Protein AF-A0A969YH62-F1 (afdb_monomer_lite)

Secondary structure (DSSP, 8-state):
-GGGGSEESS-SSS-BTTB-PPP-SSTTS--EE-HHHHHHT-BTTB--SS---GGGTT------S--

Radius of gyration: 17.84 Å; chains: 1; bounding box: 37×40×37 Å

pLDDT: mean 91.62, std 7.38, range [56.5, 96.44]

Sequence (67 aa):
PWWNDLVTGLPNPLVQSGFIAVPEAPGLGIEALNEELIAAHLHPDIPGLWEPTAQWDAEWSNDRLWN

Structure (mmCIF, N/CA/C/O backbone):
data_AF-A0A969YH62-F1
#
_entry.id   AF-A0A969YH62-F1
#
loop_
_atom_site.group_PDB
_atom_site.id
_atom_site.type_symbol
_atom_site.label_atom_id
_atom_site.label_alt_id
_atom_site.label_comp_id
_atom_site.label_asym_id
_atom_site.label_entity_id
_atom_site.label_seq_id
_atom_site.pdbx_PDB_ins_code
_atom_site.Cartn_x
_atom_site.Cartn_y
_atom_site.Cartn_z
_atom_site.occupancy
_atom_site.B_iso_or_equiv
_atom_site.auth_seq_id
_atom_site.auth_comp_id
_atom_site.auth_asym_id
_atom_site.auth_atom_id
_atom_site.pdbx_PDB_model_num
ATOM 1 N N . PRO A 1 1 ? -14.986 -5.471 4.241 1.00 90.25 1 PRO A N 1
ATOM 2 C CA . PRO A 1 1 ? -14.548 -5.013 2.901 1.00 90.25 1 PRO A CA 1
ATOM 3 C C . PRO A 1 1 ? -13.273 -5.758 2.516 1.00 90.25 1 PRO A C 1
ATOM 5 O O . PRO A 1 1 ? -12.508 -6.045 3.428 1.00 90.25 1 PRO A O 1
ATOM 8 N N . TRP A 1 2 ? -13.051 -6.081 1.238 1.00 93.06 2 TRP A N 1
ATOM 9 C CA . TRP A 1 2 ? -11.893 -6.896 0.826 1.00 93.06 2 TRP A CA 1
ATOM 10 C C . TRP A 1 2 ? -10.553 -6.262 1.233 1.00 93.06 2 TRP A C 1
ATOM 12 O O . TRP A 1 2 ? -9.633 -6.954 1.640 1.00 93.06 2 TRP A O 1
ATOM 22 N N . TRP A 1 3 ? -10.473 -4.931 1.225 1.00 93.00 3 TRP A N 1
ATOM 23 C CA . TRP A 1 3 ? -9.254 -4.191 1.549 1.00 93.00 3 TRP A CA 1
ATOM 24 C C . TRP A 1 3 ? -8.777 -4.339 3.003 1.00 93.00 3 TRP A C 1
ATOM 26 O O . TRP A 1 3 ? -7.636 -3.993 3.287 1.00 93.00 3 TRP A O 1
ATOM 36 N N . ASN A 1 4 ? -9.604 -4.851 3.925 1.00 94.31 4 ASN A N 1
ATOM 37 C CA . ASN A 1 4 ? -9.165 -5.129 5.301 1.00 94.31 4 ASN A CA 1
ATOM 38 C C . ASN A 1 4 ? -8.054 -6.186 5.347 1.00 94.31 4 ASN A C 1
ATOM 40 O O . ASN A 1 4 ? -7.246 -6.174 6.268 1.00 94.31 4 ASN A O 1
ATOM 44 N N . ASP A 1 5 ? -8.027 -7.081 4.360 1.00 95.62 5 ASP A N 1
ATOM 45 C CA . ASP A 1 5 ? -7.120 -8.225 4.317 1.00 95.62 5 ASP A CA 1
ATOM 46 C C . ASP A 1 5 ? -5.877 -7.953 3.442 1.00 95.62 5 ASP A C 1
ATOM 48 O O . ASP A 1 5 ? -5.113 -8.873 3.147 1.00 95.62 5 ASP A O 1
ATOM 52 N N . LEU A 1 6 ? -5.667 -6.697 3.010 1.00 95.75 6 LEU A N 1
ATOM 53 C CA . LEU A 1 6 ? -4.514 -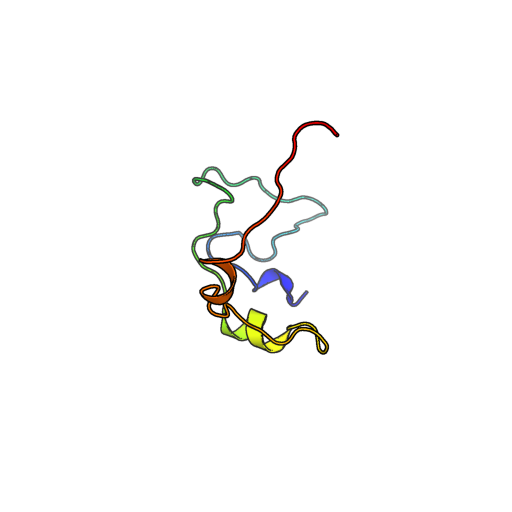6.275 2.196 1.00 95.75 6 LEU A CA 1
ATOM 54 C C . LEU A 1 6 ? -3.185 -6.321 2.951 1.00 95.75 6 LEU A C 1
ATOM 56 O O . LEU A 1 6 ? -2.133 -6.460 2.327 1.00 95.75 6 LEU A O 1
ATOM 60 N N . VAL A 1 7 ? -3.224 -6.153 4.270 1.00 94.75 7 VAL A N 1
ATOM 61 C CA . VAL A 1 7 ? -2.042 -5.977 5.116 1.00 94.75 7 VAL A CA 1
ATOM 62 C C . VAL A 1 7 ? -2.149 -6.846 6.362 1.00 94.75 7 VAL A C 1
ATOM 64 O O . VAL A 1 7 ? -3.243 -7.074 6.875 1.00 94.75 7 VAL A O 1
ATOM 67 N N . THR A 1 8 ? -1.014 -7.315 6.869 1.00 93.6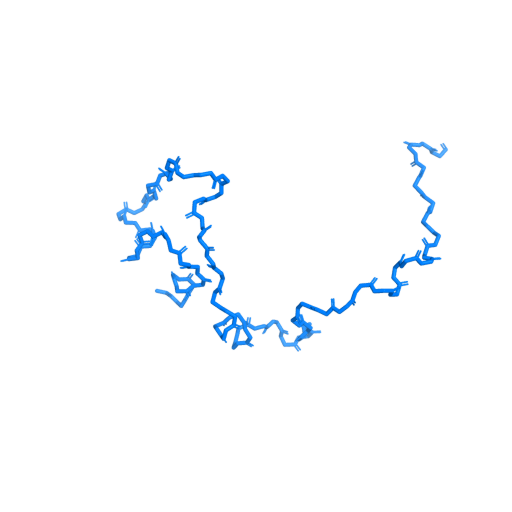9 8 THR A N 1
ATOM 68 C CA . THR A 1 8 ? -0.927 -8.042 8.142 1.00 93.69 8 THR A CA 1
ATOM 69 C C . THR A 1 8 ? -0.333 -7.153 9.240 1.00 93.69 8 THR A C 1
ATOM 71 O O . THR A 1 8 ? 0.285 -6.124 8.960 1.00 93.69 8 THR A O 1
ATOM 74 N N . GLY A 1 9 ? -0.534 -7.533 10.505 1.00 91.38 9 GLY A N 1
ATOM 75 C CA . GLY A 1 9 ? 0.011 -6.820 11.673 1.00 91.38 9 GLY A CA 1
ATOM 76 C C . GLY A 1 9 ? -0.900 -5.737 12.263 1.00 91.38 9 GLY A C 1
ATOM 77 O O . GLY A 1 9 ? -0.670 -5.279 13.380 1.00 91.38 9 GLY A O 1
ATOM 78 N N . LEU A 1 10 ? -1.980 -5.368 11.568 1.00 94.38 10 LEU A N 1
ATOM 79 C CA . LEU A 1 10 ? -2.973 -4.405 12.052 1.00 94.38 10 LEU A CA 1
ATOM 80 C C . LEU A 1 10 ? -4.268 -5.098 12.509 1.00 94.38 10 LEU A C 1
ATOM 82 O O . LEU A 1 10 ? -4.561 -6.218 12.079 1.00 94.38 10 LEU A O 1
ATOM 86 N N . PRO A 1 11 ? -5.077 -4.446 13.367 1.00 93.38 11 PRO A N 1
ATOM 87 C CA . PRO A 1 11 ? -6.395 -4.952 13.726 1.00 93.38 11 PRO A CA 1
ATOM 88 C C . PRO A 1 11 ? -7.267 -5.194 12.489 1.00 93.38 11 PRO A C 1
ATOM 90 O O . PRO A 1 11 ? -7.339 -4.352 11.596 1.00 93.38 11 PRO A O 1
ATOM 93 N N . ASN A 1 12 ? -7.981 -6.318 12.473 1.00 92.62 12 ASN A N 1
ATOM 94 C CA . ASN A 1 12 ? -8.962 -6.642 11.442 1.00 92.62 12 ASN A CA 1
ATOM 95 C C . ASN A 1 12 ? -10.332 -6.870 12.110 1.00 92.62 12 ASN A C 1
ATOM 97 O O . ASN A 1 12 ? -10.454 -7.798 12.914 1.00 92.62 12 ASN A O 1
ATOM 101 N N . PRO A 1 13 ? -11.359 -6.039 11.838 1.00 93.25 13 PRO A N 1
ATOM 102 C CA . PRO A 1 13 ? -11.394 -4.943 10.862 1.00 93.25 13 PRO A CA 1
ATOM 103 C C . PRO A 1 13 ? -10.561 -3.720 11.277 1.00 93.25 13 PRO A C 1
ATOM 105 O O . PRO A 1 13 ? -10.503 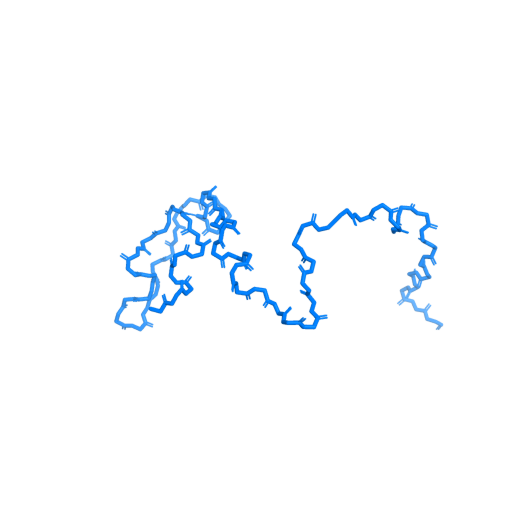-3.371 12.459 1.00 93.25 13 PRO A O 1
ATOM 108 N N . LEU A 1 14 ? -9.974 -3.039 10.284 1.00 93.94 14 LEU A N 1
ATOM 109 C CA . LEU A 1 14 ? -9.134 -1.855 10.498 1.00 93.94 14 LEU A CA 1
ATOM 110 C C . LEU A 1 14 ? -9.950 -0.657 10.998 1.00 93.94 14 LEU A C 1
ATOM 112 O O . LEU A 1 14 ? -9.555 0.030 11.936 1.00 93.94 14 LEU A O 1
ATOM 116 N N . VAL A 1 15 ? -11.108 -0.420 10.373 1.00 94.44 15 VAL A N 1
ATOM 117 C CA . VAL A 1 15 ? -12.045 0.633 10.778 1.00 94.44 15 VAL A CA 1
ATOM 118 C C . VAL A 1 15 ? -13.066 0.050 11.745 1.00 94.44 15 VAL A C 1
ATOM 120 O O . VAL A 1 15 ? -13.822 -0.858 11.397 1.00 94.44 15 VAL A O 1
ATOM 123 N N . GLN A 1 16 ? -13.125 0.615 12.945 1.00 94.31 16 GLN A N 1
ATOM 124 C CA . GLN A 1 16 ? -14.036 0.222 14.012 1.00 94.31 16 GLN A CA 1
ATOM 125 C C . GLN A 1 16 ? -14.801 1.458 14.478 1.00 94.31 16 GLN A C 1
ATOM 127 O O . GLN A 1 16 ? -14.211 2.452 14.897 1.00 94.31 16 GLN A O 1
ATOM 132 N N . SER A 1 17 ? -16.130 1.427 14.358 1.00 94.81 17 SER A N 1
ATOM 133 C CA . SER A 1 17 ? -17.009 2.542 14.751 1.00 94.81 17 SER A CA 1
ATOM 134 C C . SER A 1 17 ? -16.664 3.893 14.098 1.00 94.81 17 SER A C 1
ATOM 136 O O . SER A 1 17 ? -16.891 4.941 14.691 1.00 94.81 17 SER A O 1
ATOM 138 N N . GLY A 1 18 ? -16.116 3.876 12.878 1.00 95.06 18 GLY A N 1
ATOM 139 C CA . GLY A 1 18 ? -15.704 5.084 12.150 1.00 95.06 18 GLY A CA 1
ATOM 140 C C . GLY A 1 18 ? -14.306 5.605 12.502 1.00 95.06 18 GLY A C 1
ATOM 141 O O . GLY A 1 18 ? -13.913 6.649 11.991 1.00 95.06 18 GLY A O 1
ATOM 142 N N . PHE A 1 19 ? -13.548 4.880 13.327 1.00 95.81 19 PHE A N 1
ATOM 143 C CA . PHE A 1 19 ? -12.193 5.237 13.742 1.00 95.81 19 PHE A CA 1
ATOM 144 C C . PHE A 1 19 ? -11.199 4.120 13.418 1.00 95.81 19 PHE A C 1
ATOM 146 O O . PHE A 1 19 ? -11.583 2.970 13.213 1.00 95.81 19 PHE A O 1
ATOM 153 N N . ILE A 1 20 ? -9.914 4.468 13.391 1.00 94.44 20 ILE A N 1
ATOM 154 C CA . ILE A 1 20 ? -8.794 3.526 13.289 1.00 94.44 20 ILE A CA 1
ATOM 155 C C . ILE A 1 20 ? -7.889 3.769 14.498 1.00 94.44 20 ILE A C 1
ATOM 157 O O . ILE A 1 20 ? -7.638 4.919 14.863 1.00 94.44 20 ILE A O 1
ATOM 161 N N . ALA A 1 21 ? -7.410 2.694 15.123 1.00 93.62 21 ALA A N 1
ATOM 162 C CA . ALA A 1 21 ? -6.381 2.790 16.151 1.00 93.62 21 ALA A CA 1
ATOM 163 C C . ALA A 1 21 ? -5.024 3.061 15.487 1.00 93.62 21 ALA A C 1
ATOM 165 O O . ALA A 1 21 ? -4.603 2.299 14.618 1.00 93.62 21 ALA A O 1
ATOM 166 N N . VAL A 1 22 ? -4.350 4.141 15.886 1.00 94.19 22 VAL A N 1
ATOM 167 C CA . VAL A 1 22 ? -2.999 4.443 15.395 1.00 94.19 22 VAL A CA 1
ATOM 168 C C . VAL A 1 22 ? -2.022 3.443 16.029 1.00 94.19 22 VAL A C 1
ATOM 170 O O . VAL A 1 22 ? -2.009 3.332 17.256 1.00 94.19 22 VAL A O 1
ATOM 173 N N . PRO A 1 23 ? -1.252 2.680 15.235 1.00 93.69 23 PRO A N 1
ATOM 174 C CA . PRO A 1 23 ? -0.314 1.701 15.767 1.00 93.69 23 PRO A CA 1
ATOM 175 C C . PRO A 1 23 ? 0.927 2.380 16.364 1.00 93.69 23 PRO A C 1
ATOM 177 O O . PRO A 1 23 ? 1.422 3.367 15.831 1.00 93.69 23 PRO A O 1
ATOM 180 N N . GLU A 1 24 ? 1.471 1.793 17.432 1.00 95.62 24 GLU A N 1
ATOM 181 C CA . GLU A 1 24 ? 2.738 2.222 18.058 1.00 95.62 24 GLU A CA 1
ATOM 182 C C . GLU A 1 24 ? 3.978 1.583 17.396 1.00 95.62 24 GLU A C 1
ATOM 184 O O . GLU A 1 24 ? 5.119 1.895 17.737 1.00 95.62 24 GLU A O 1
ATOM 189 N N . ALA A 1 25 ? 3.767 0.647 16.466 1.00 95.00 25 ALA A N 1
ATOM 190 C CA . ALA A 1 25 ? 4.837 -0.017 15.732 1.00 95.00 25 ALA A CA 1
ATOM 191 C C . ALA A 1 25 ? 5.481 0.927 14.688 1.00 95.00 25 ALA A C 1
ATOM 193 O O . ALA A 1 25 ? 4.820 1.848 14.205 1.00 95.00 25 ALA A O 1
ATOM 194 N N . PRO A 1 26 ? 6.755 0.709 14.302 1.00 95.12 26 PRO A N 1
ATOM 195 C CA . PRO A 1 26 ? 7.448 1.564 13.340 1.00 95.12 26 PRO A CA 1
ATOM 196 C C . PRO A 1 26 ? 6.720 1.722 11.996 1.00 95.12 26 PRO A C 1
ATOM 198 O O . PRO A 1 26 ? 6.089 0.795 11.486 1.00 95.12 26 PRO A O 1
ATOM 201 N N . GLY A 1 27 ? 6.878 2.896 11.378 1.00 94.31 27 GLY A N 1
ATOM 202 C CA . GLY A 1 27 ? 6.273 3.193 10.081 1.00 94.31 27 GLY A CA 1
ATOM 203 C C . GLY A 1 27 ? 4.747 3.239 10.164 1.00 94.31 27 GLY A C 1
ATOM 204 O O . GLY A 1 27 ? 4.194 3.974 10.974 1.00 94.31 27 GLY A O 1
ATOM 205 N N . LEU A 1 28 ? 4.072 2.470 9.305 1.00 94.38 28 LEU A N 1
ATOM 206 C CA . LEU A 1 28 ? 2.608 2.345 9.304 1.00 94.38 28 LEU A CA 1
ATOM 207 C C . LEU A 1 28 ? 2.096 1.200 10.198 1.00 94.38 28 LEU A C 1
ATOM 209 O O . LEU A 1 28 ? 0.903 0.912 10.183 1.00 94.38 28 LEU A O 1
ATOM 213 N N . GLY A 1 29 ? 2.979 0.512 10.931 1.00 94.69 29 GLY A N 1
ATOM 214 C CA . GLY A 1 29 ? 2.625 -0.659 11.741 1.00 94.69 29 GLY A CA 1
ATOM 215 C C . GLY A 1 29 ? 2.173 -1.886 10.940 1.00 94.69 29 GLY A C 1
ATOM 216 O O . GLY A 1 29 ? 1.601 -2.808 11.511 1.00 94.69 29 GLY A O 1
ATOM 217 N N . ILE A 1 30 ? 2.417 -1.894 9.628 1.00 95.44 30 ILE A N 1
ATOM 218 C CA . ILE A 1 30 ? 2.171 -3.032 8.739 1.00 95.44 30 ILE A CA 1
ATOM 219 C C . ILE A 1 30 ? 3.374 -3.971 8.806 1.00 95.44 30 ILE A C 1
ATOM 221 O O . ILE A 1 30 ? 4.513 -3.524 8.673 1.00 95.44 30 ILE A O 1
ATOM 225 N N . GLU A 1 31 ? 3.120 -5.266 8.965 1.00 95.44 31 GLU A N 1
ATOM 226 C CA . GLU A 1 31 ? 4.168 -6.291 8.991 1.00 95.44 31 GLU A CA 1
ATOM 227 C C . GLU A 1 31 ? 4.464 -6.852 7.597 1.00 95.44 31 GLU A C 1
ATOM 229 O O . GLU A 1 31 ? 5.626 -7.000 7.222 1.00 95.44 31 GLU A O 1
ATOM 234 N N . ALA A 1 32 ? 3.422 -7.154 6.820 1.00 95.62 32 ALA A N 1
ATOM 235 C CA . ALA A 1 32 ? 3.544 -7.660 5.459 1.00 95.62 32 ALA A CA 1
ATOM 236 C C . ALA A 1 32 ? 2.334 -7.272 4.597 1.00 95.62 32 ALA A C 1
ATOM 238 O O . ALA A 1 32 ? 1.275 -6.879 5.097 1.00 95.62 32 ALA A O 1
ATOM 239 N N . LEU A 1 33 ? 2.508 -7.402 3.283 1.00 95.75 33 LEU A N 1
ATOM 240 C CA . LEU A 1 33 ? 1.458 -7.218 2.288 1.00 95.75 33 LEU A CA 1
ATOM 241 C C . LEU A 1 33 ? 0.907 -8.577 1.851 1.00 95.75 33 LEU A C 1
ATOM 243 O O . LEU A 1 33 ? 1.661 -9.530 1.660 1.00 95.75 33 LEU A O 1
ATOM 247 N N . ASN A 1 34 ? -0.405 -8.660 1.656 1.00 96.12 34 ASN A N 1
ATOM 248 C CA . ASN A 1 34 ? -1.053 -9.838 1.094 1.00 96.12 34 ASN A CA 1
ATOM 249 C C . ASN A 1 34 ? -0.943 -9.818 -0.440 1.00 96.12 34 ASN A C 1
ATOM 251 O O . ASN A 1 34 ? -1.808 -9.279 -1.132 1.00 96.12 34 ASN A O 1
ATOM 255 N N . GLU A 1 35 ? 0.143 -10.384 -0.969 1.00 95.38 35 GLU A N 1
ATOM 256 C CA . GLU A 1 35 ? 0.454 -10.373 -2.406 1.00 95.38 35 GLU A CA 1
ATOM 257 C C . GLU A 1 35 ? -0.624 -11.050 -3.264 1.00 95.38 35 GLU A C 1
ATOM 259 O O . GLU A 1 35 ? -0.941 -10.560 -4.347 1.00 95.38 35 GLU A O 1
ATOM 264 N N . GLU A 1 36 ? -1.241 -12.126 -2.766 1.00 95.44 36 GLU A N 1
ATOM 265 C CA . GLU A 1 36 ? -2.312 -12.843 -3.470 1.00 95.44 36 GLU A CA 1
ATOM 266 C C . GLU A 1 36 ? -3.550 -11.957 -3.654 1.00 95.44 36 GLU A C 1
ATOM 268 O O . GLU A 1 36 ? -4.130 -11.888 -4.741 1.00 95.44 36 GLU A O 1
ATOM 273 N N . LEU A 1 37 ? -3.941 -11.233 -2.599 1.00 96.25 37 LEU A N 1
ATOM 274 C CA . LEU A 1 37 ? -5.094 -10.339 -2.648 1.00 96.25 37 LEU A CA 1
ATOM 275 C C . LEU A 1 37 ? -4.828 -9.114 -3.521 1.00 96.25 37 LEU A C 1
ATOM 277 O O . LEU A 1 37 ? -5.729 -8.682 -4.246 1.00 96.25 37 LEU A O 1
ATOM 281 N N . ILE A 1 38 ? -3.607 -8.573 -3.459 1.00 95.75 38 ILE A N 1
ATOM 282 C CA . ILE A 1 38 ? -3.172 -7.477 -4.325 1.00 95.75 38 ILE A CA 1
ATOM 283 C C . ILE A 1 38 ? -3.276 -7.920 -5.784 1.00 95.75 38 ILE A C 1
ATOM 285 O O . ILE A 1 38 ? -3.933 -7.235 -6.562 1.00 95.75 38 ILE A O 1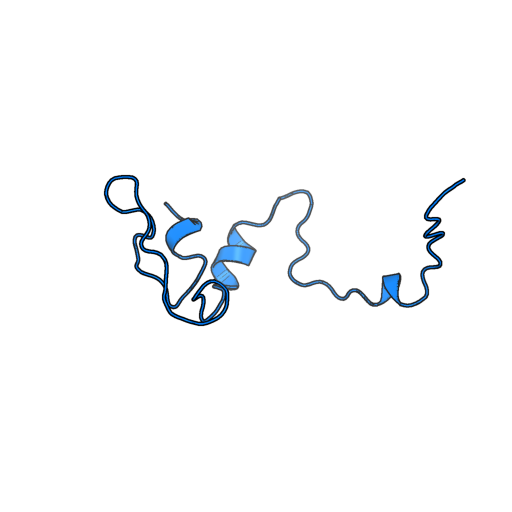
ATOM 289 N N . ALA A 1 39 ? -2.722 -9.086 -6.136 1.00 95.00 39 ALA A N 1
ATOM 290 C CA . ALA A 1 39 ? -2.792 -9.635 -7.490 1.00 95.00 39 ALA A CA 1
ATOM 291 C C . ALA A 1 39 ? -4.240 -9.810 -7.981 1.00 95.00 39 ALA A C 1
ATOM 293 O O . ALA A 1 39 ? -4.550 -9.504 -9.132 1.00 95.00 39 ALA A O 1
ATOM 294 N N . ALA A 1 40 ? -5.146 -10.250 -7.103 1.00 95.25 40 ALA A N 1
ATOM 295 C CA . ALA A 1 40 ? -6.559 -10.430 -7.429 1.00 95.25 40 ALA A CA 1
ATOM 296 C C . ALA A 1 40 ? -7.322 -9.114 -7.689 1.00 95.25 40 ALA A C 1
ATOM 298 O O . ALA A 1 40 ? -8.370 -9.143 -8.335 1.00 95.25 40 ALA A O 1
ATOM 299 N N . HIS A 1 41 ? -6.821 -7.976 -7.194 1.00 94.75 41 HIS A N 1
ATOM 300 C CA . HIS A 1 41 ? -7.487 -6.668 -7.271 1.00 94.75 41 HIS A CA 1
ATOM 301 C C . HIS A 1 41 ? -6.679 -5.621 -8.055 1.00 94.75 41 HIS A C 1
ATOM 303 O O . HIS A 1 41 ? -6.902 -4.419 -7.891 1.00 94.75 41 HIS A O 1
ATOM 309 N N . LEU A 1 42 ? -5.751 -6.057 -8.912 1.00 95.00 42 LEU A N 1
ATOM 310 C CA . LEU A 1 42 ? -5.004 -5.169 -9.803 1.00 95.00 42 LEU A CA 1
ATOM 311 C C . LEU A 1 42 ? -5.932 -4.406 -10.752 1.00 95.00 42 LEU A C 1
ATOM 313 O O . LEU A 1 42 ? -6.986 -4.893 -11.168 1.00 95.00 42 LEU A O 1
ATOM 317 N N . HIS A 1 43 ? -5.511 -3.198 -11.122 1.00 94.12 43 HIS A N 1
ATOM 318 C CA . HIS A 1 43 ? -6.244 -2.406 -12.097 1.00 94.12 43 HIS A CA 1
ATOM 319 C C . HIS A 1 43 ? -6.198 -3.102 -13.470 1.00 94.12 43 HIS A C 1
ATOM 321 O O . HIS A 1 43 ? -5.111 -3.470 -13.916 1.00 94.12 43 HIS A O 1
ATOM 327 N N . PRO A 1 44 ? -7.332 -3.256 -14.180 1.00 94.38 44 PRO A N 1
ATOM 328 C CA . PRO A 1 44 ? -7.376 -4.018 -15.430 1.00 94.38 44 PRO A CA 1
ATOM 329 C C . PRO A 1 44 ? -6.465 -3.436 -16.520 1.00 94.38 44 PRO A C 1
ATOM 331 O O . PRO A 1 44 ? -5.861 -4.189 -17.276 1.00 94.38 44 PRO A O 1
ATOM 334 N N . ASP A 1 45 ? -6.322 -2.109 -16.565 1.00 96.44 45 ASP A N 1
ATOM 335 C CA . ASP A 1 45 ? -5.467 -1.433 -17.552 1.00 96.44 45 ASP A CA 1
ATOM 336 C C . ASP A 1 45 ? -3.984 -1.366 -17.137 1.00 96.44 45 ASP A C 1
ATOM 338 O O . ASP A 1 45 ? -3.140 -0.972 -17.938 1.00 96.44 45 ASP A O 1
ATOM 342 N N . ILE A 1 46 ? -3.654 -1.710 -15.884 1.00 92.06 46 ILE A N 1
ATOM 343 C CA . ILE A 1 46 ? -2.292 -1.634 -15.328 1.00 92.06 46 ILE A CA 1
ATOM 344 C C . ILE A 1 46 ? -2.044 -2.893 -14.473 1.00 92.06 46 ILE A C 1
ATOM 346 O O . ILE A 1 46 ? -2.059 -2.824 -13.243 1.00 92.06 46 ILE A O 1
ATOM 350 N N . PRO A 1 47 ? -1.856 -4.065 -15.107 1.00 90.94 47 PRO A N 1
ATOM 351 C CA . PRO A 1 47 ? -1.768 -5.350 -14.410 1.00 90.94 47 PRO A CA 1
ATOM 352 C C . PRO A 1 47 ? -0.370 -5.656 -13.846 1.00 90.94 47 PRO A C 1
ATOM 354 O O . PRO A 1 47 ? -0.155 -6.737 -13.304 1.00 90.94 47 PRO A O 1
ATOM 357 N N . GLY A 1 48 ? 0.600 -4.755 -14.007 1.00 92.81 48 GLY A N 1
ATOM 358 C CA . GLY A 1 48 ? 1.958 -4.954 -13.512 1.00 92.81 48 GLY A CA 1
ATOM 359 C C . GLY A 1 48 ? 1.995 -5.003 -11.984 1.00 92.81 48 GLY A C 1
ATOM 360 O O . GLY A 1 48 ? 1.683 -4.012 -11.324 1.00 92.81 48 GLY A O 1
ATOM 361 N N . LEU A 1 49 ? 2.397 -6.142 -11.414 1.00 94.19 49 LEU A N 1
ATOM 362 C CA . LEU A 1 49 ? 2.639 -6.297 -9.979 1.00 94.19 49 LEU A CA 1
ATOM 363 C C . LEU A 1 49 ? 4.141 -6.370 -9.719 1.00 94.19 49 LEU A C 1
ATOM 365 O O . LEU A 1 49 ? 4.796 -7.300 -10.183 1.00 94.19 49 LEU A O 1
ATOM 369 N N . TRP A 1 50 ? 4.663 -5.399 -8.965 1.00 93.31 50 TRP A N 1
ATOM 370 C CA . TRP A 1 50 ? 6.083 -5.324 -8.591 1.00 93.31 50 TRP A CA 1
ATOM 371 C C . TRP A 1 50 ? 7.038 -5.499 -9.786 1.00 93.31 50 TRP A C 1
ATOM 373 O O . TRP A 1 50 ? 8.062 -6.174 -9.679 1.00 93.31 50 TRP A O 1
ATOM 383 N N . GLU A 1 51 ? 6.687 -4.930 -10.943 1.00 94.44 51 GLU A N 1
ATOM 384 C CA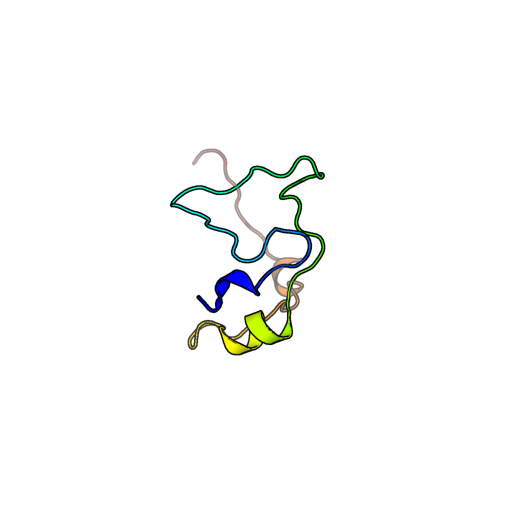 . GLU A 1 51 ? 7.490 -5.087 -12.155 1.00 94.44 51 GLU A CA 1
ATOM 385 C C . GLU A 1 51 ? 8.905 -4.515 -11.968 1.00 94.44 51 GLU A C 1
ATOM 387 O O . GLU A 1 51 ? 9.086 -3.517 -11.261 1.00 94.44 51 GLU A O 1
ATOM 392 N N . PRO A 1 52 ? 9.923 -5.112 -12.615 1.00 94.50 52 PRO A N 1
ATOM 393 C CA . PRO A 1 52 ? 11.259 -4.540 -12.633 1.00 94.50 52 PRO A CA 1
ATOM 394 C C . PRO A 1 52 ? 11.242 -3.094 -13.139 1.00 94.50 52 PRO A C 1
ATOM 396 O O . PRO A 1 52 ? 10.499 -2.744 -14.055 1.00 94.50 52 PRO A O 1
ATOM 399 N N . THR A 1 53 ? 12.115 -2.266 -12.570 1.00 93.69 53 THR A N 1
ATOM 400 C CA . THR A 1 53 ? 12.245 -0.843 -12.916 1.00 93.69 53 THR A CA 1
ATOM 401 C C . THR A 1 53 ? 13.525 -0.534 -13.697 1.00 93.69 53 THR A C 1
ATOM 403 O O . THR A 1 53 ? 13.891 0.629 -13.829 1.00 93.69 53 THR A O 1
ATOM 406 N N . ALA A 1 54 ? 14.212 -1.552 -14.223 1.00 95.00 54 ALA A N 1
ATOM 407 C CA . ALA A 1 54 ? 15.520 -1.412 -14.874 1.00 95.00 54 ALA A CA 1
ATOM 408 C C . ALA A 1 54 ? 15.505 -0.504 -16.120 1.00 95.00 54 ALA A C 1
ATOM 410 O O . ALA A 1 54 ? 16.523 0.072 -16.491 1.00 95.00 54 ALA A O 1
ATOM 411 N N . GLN A 1 55 ? 14.348 -0.341 -16.766 1.00 90.50 55 GLN A N 1
ATOM 412 C CA . GLN A 1 55 ? 14.156 0.593 -17.877 1.00 90.50 55 GLN A CA 1
ATOM 413 C C . GLN A 1 55 ? 14.484 2.044 -17.499 1.00 90.50 55 GLN A C 1
ATOM 415 O O . GLN A 1 55 ? 14.910 2.810 -18.359 1.00 90.50 55 GLN A O 1
ATOM 420 N N . TRP A 1 56 ? 14.343 2.399 -16.219 1.00 91.50 56 TRP A N 1
ATOM 421 C CA . TRP A 1 56 ? 14.605 3.742 -15.712 1.00 91.50 56 TRP A CA 1
ATOM 422 C C . TRP A 1 56 ? 16.082 3.970 -15.351 1.00 91.50 56 TRP A C 1
ATOM 424 O O . TRP A 1 56 ? 16.489 5.117 -15.186 1.00 91.50 56 TRP A O 1
ATOM 434 N N . ASP A 1 57 ? 16.910 2.920 -15.270 1.00 93.38 57 ASP A N 1
ATOM 435 C CA . ASP A 1 57 ? 18.302 3.017 -14.789 1.00 93.38 57 ASP A CA 1
ATOM 436 C C . ASP A 1 57 ? 19.189 3.912 -15.672 1.00 93.38 57 ASP A C 1
ATOM 438 O O . ASP A 1 57 ? 20.157 4.507 -15.196 1.00 93.38 57 ASP A O 1
ATOM 442 N N . ALA A 1 58 ? 18.871 4.008 -16.966 1.00 91.12 58 ALA A N 1
ATOM 443 C CA . ALA A 1 58 ? 19.588 4.834 -17.939 1.00 91.12 58 ALA A CA 1
ATOM 444 C C . ALA A 1 58 ? 18.746 6.013 -18.452 1.00 91.12 58 ALA A C 1
ATOM 446 O O . ALA A 1 58 ? 19.152 6.701 -19.394 1.00 91.12 58 ALA A O 1
ATOM 447 N N . GLU A 1 59 ? 17.567 6.234 -17.869 1.00 87.00 59 GLU A N 1
ATOM 448 C CA . GLU A 1 59 ? 16.676 7.284 -18.327 1.00 87.00 59 GLU A CA 1
ATOM 449 C C . GLU A 1 59 ? 17.202 8.654 -17.905 1.00 87.00 59 GLU A C 1
ATOM 451 O O . GLU A 1 59 ? 17.401 8.959 -16.728 1.00 87.00 59 GLU A O 1
ATOM 456 N N . TRP A 1 60 ? 17.445 9.506 -18.897 1.00 83.88 60 TRP A N 1
ATOM 457 C CA . TRP A 1 60 ? 17.888 10.866 -18.654 1.00 83.88 60 TRP A CA 1
ATOM 458 C C . TRP A 1 60 ? 16.677 11.777 -18.446 1.00 83.88 60 TRP A C 1
ATOM 460 O O . TRP A 1 60 ? 16.012 12.177 -19.402 1.00 83.88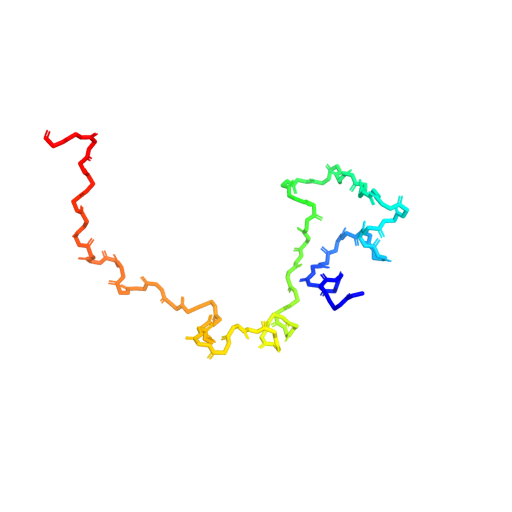 60 TRP A O 1
ATOM 470 N N . SER A 1 61 ? 16.406 12.118 -17.186 1.00 81.94 61 SER A N 1
ATOM 471 C CA . SER A 1 61 ? 15.376 13.090 -16.818 1.00 81.94 61 SER A CA 1
ATOM 472 C C . SER A 1 61 ? 15.979 14.488 -16.656 1.00 81.94 61 SER A C 1
ATOM 474 O O . SER A 1 61 ? 16.954 14.680 -15.925 1.00 81.94 61 SER A O 1
ATOM 476 N N . ASN A 1 62 ? 15.398 15.488 -17.325 1.00 79.50 62 ASN A N 1
ATOM 477 C CA . ASN A 1 62 ? 15.711 16.895 -17.061 1.00 79.50 62 ASN A CA 1
ATOM 478 C C . ASN A 1 62 ? 15.010 17.344 -15.776 1.00 79.50 62 ASN A C 1
ATOM 480 O O . ASN A 1 62 ? 13.965 17.993 -15.837 1.00 79.50 62 ASN A O 1
ATOM 484 N N . ASP A 1 63 ? 15.593 17.042 -14.620 1.00 73.38 63 ASP A N 1
ATOM 485 C CA . ASP A 1 63 ? 15.137 17.633 -13.365 1.00 73.38 63 ASP A CA 1
ATOM 486 C C . ASP A 1 63 ? 15.685 19.064 -13.246 1.00 73.38 63 ASP A C 1
ATOM 488 O O . ASP A 1 63 ? 16.813 19.308 -12.806 1.00 73.38 63 ASP A O 1
ATOM 492 N N . ARG A 1 64 ? 14.919 20.032 -13.759 1.00 75.94 64 ARG A N 1
ATOM 493 C CA . ARG A 1 64 ? 15.229 21.459 -13.634 1.00 75.94 64 ARG A CA 1
ATOM 494 C C . ARG A 1 64 ? 14.367 22.071 -12.544 1.00 75.94 64 ARG A C 1
ATOM 496 O O . ARG A 1 64 ? 13.151 22.138 -12.676 1.00 75.94 64 ARG A O 1
ATOM 503 N N . LEU A 1 65 ? 15.026 22.619 -11.523 1.00 68.12 65 LEU A N 1
ATOM 504 C CA . LEU A 1 65 ? 14.365 23.363 -10.447 1.00 68.12 65 LEU A CA 1
ATOM 505 C C . LEU A 1 65 ? 13.712 24.670 -10.940 1.00 68.12 65 LEU A C 1
ATOM 507 O O . LEU A 1 65 ? 12.747 25.114 -10.329 1.00 68.12 65 LEU A O 1
ATOM 511 N N . TRP A 1 66 ? 14.202 25.260 -12.040 1.00 70.06 66 TRP A N 1
ATOM 512 C CA . TRP A 1 66 ? 13.634 26.432 -12.725 1.00 70.06 66 TRP A CA 1
ATOM 513 C C . TRP A 1 66 ? 14.003 26.398 -14.223 1.00 70.06 66 TRP A C 1
ATOM 515 O O . TRP A 1 66 ? 15.094 25.928 -14.563 1.00 70.06 66 TRP A O 1
ATOM 525 N N . ASN A 1 67 ? 13.105 26.876 -15.098 1.00 56.50 67 ASN A N 1
ATOM 526 C CA . ASN A 1 67 ? 13.362 27.091 -16.536 1.00 56.50 67 ASN A CA 1
ATOM 527 C C . ASN A 1 67 ? 13.821 28.522 -16.813 1.00 56.50 67 ASN A C 1
ATOM 529 O O . ASN A 1 67 ? 13.221 29.443 -16.213 1.00 56.50 67 ASN A O 1
#

Foldseek 3Di:
DLVCQQFPQADVVQADPNDGDQDPDPDRRTDDGPQVSCQVPDDPVGNDDPDDPVVCVPDDDPPDPDD